Protein AF-W8YFJ4-F1 (afdb_monomer_lite)

Secondary structure (DSSP, 8-state):
---HHHHHHHHHHHHHH-TTSEEEEEEETTTEEEEEEE-----

pLDDT: mean 90.69, std 11.92, range [48.12, 97.12]

Radius of gyration: 12.18 Å; chains: 1; bounding box: 25×14×37 Å

Structure (mmCIF, N/CA/C/O backbone):
data_AF-W8YFJ4-F1
#
_entry.id   AF-W8YFJ4-F1
#
loop_
_atom_site.group_PDB
_atom_site.id
_atom_site.type_symbol
_atom_site.label_atom_id
_atom_site.label_alt_id
_atom_site.label_comp_id
_atom_site.label_asym_id
_atom_site.label_entity_id
_atom_site.label_seq_id
_atom_site.pdbx_PDB_ins_code
_atom_site.Cartn_x
_atom_site.Cartn_y
_atom_site.Cartn_z
_atom_site.occupancy
_atom_site.B_iso_or_equiv
_atom_sit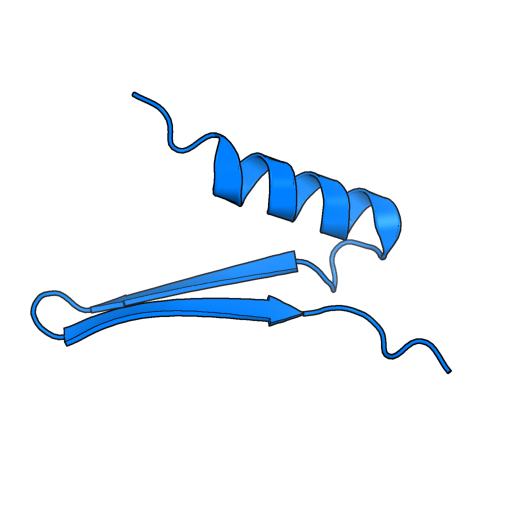e.auth_seq_id
_atom_site.auth_comp_id
_atom_site.auth_asym_id
_atom_site.auth_atom_id
_atom_site.pdbx_PDB_model_num
ATOM 1 N N . ARG A 1 1 ? 6.939 -5.806 18.260 1.00 48.12 1 ARG A N 1
ATOM 2 C CA . ARG A 1 1 ? 6.941 -4.409 17.762 1.00 48.12 1 ARG A CA 1
ATOM 3 C C . ARG A 1 1 ? 7.138 -4.525 16.260 1.00 48.12 1 ARG A C 1
ATOM 5 O O . ARG A 1 1 ? 8.221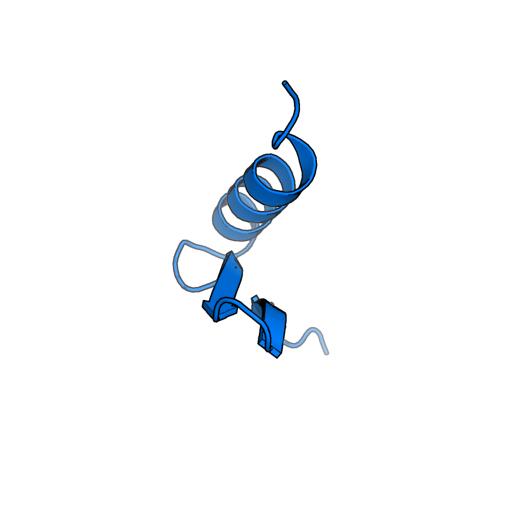 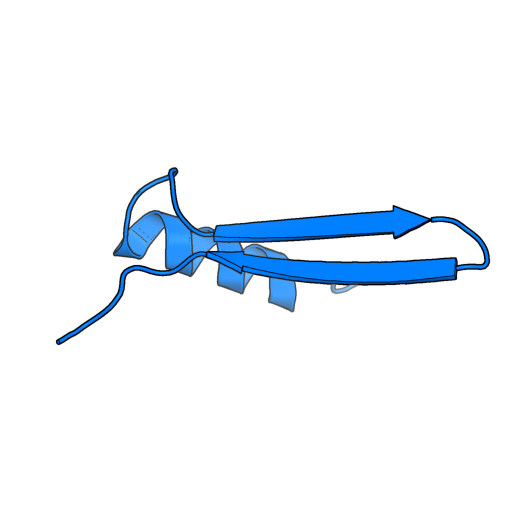-4.245 15.787 1.00 48.12 1 ARG A O 1
ATOM 12 N N . ASP A 1 2 ? 6.141 -5.035 15.537 1.00 52.56 2 ASP A N 1
ATOM 13 C CA . ASP A 1 2 ? 6.385 -5.608 14.206 1.00 52.56 2 ASP A CA 1
ATOM 14 C C . ASP A 1 2 ? 5.271 -5.216 13.232 1.00 52.56 2 ASP A C 1
ATOM 16 O O . ASP A 1 2 ? 4.502 -6.043 12.758 1.00 52.56 2 ASP A O 1
ATOM 20 N N . HIS A 1 3 ? 5.202 -3.923 12.907 1.00 61.16 3 HIS A N 1
ATOM 21 C CA . HIS A 1 3 ? 4.484 -3.420 11.726 1.00 61.16 3 HIS A CA 1
ATOM 22 C C . HIS A 1 3 ? 5.379 -3.505 10.477 1.00 61.16 3 HIS A C 1
ATOM 24 O O . HIS A 1 3 ? 5.422 -2.591 9.665 1.00 61.16 3 HIS A O 1
ATOM 30 N N . ILE A 1 4 ? 6.156 -4.585 10.355 1.00 72.12 4 ILE A N 1
ATOM 31 C CA . ILE A 1 4 ? 7.130 -4.750 9.269 1.00 72.12 4 ILE A CA 1
ATOM 32 C C . ILE A 1 4 ? 6.437 -5.291 8.010 1.00 72.12 4 ILE A C 1
ATOM 34 O O . ILE A 1 4 ? 6.812 -4.940 6.900 1.00 72.12 4 ILE A O 1
ATOM 38 N N . GLY A 1 5 ? 5.378 -6.094 8.166 1.00 86.06 5 GLY A N 1
ATOM 39 C CA . GLY A 1 5 ? 4.701 -6.743 7.040 1.00 86.06 5 GLY A CA 1
ATOM 40 C C . GLY A 1 5 ? 4.164 -5.754 6.004 1.00 86.06 5 GLY A C 1
ATOM 41 O O . GLY A 1 5 ? 4.573 -5.797 4.848 1.00 86.06 5 GLY A O 1
ATOM 42 N N . VAL A 1 6 ? 3.276 -4.846 6.418 1.00 89.50 6 VAL A N 1
ATOM 43 C CA . VAL A 1 6 ? 2.607 -3.927 5.483 1.00 89.50 6 VAL A CA 1
ATOM 44 C C . VAL A 1 6 ? 3.584 -2.915 4.885 1.00 89.50 6 VAL A C 1
ATOM 46 O O . VAL A 1 6 ? 3.545 -2.687 3.680 1.00 89.50 6 VAL A O 1
ATOM 49 N N . SER A 1 7 ? 4.514 -2.386 5.683 1.00 91.19 7 SER A N 1
ATOM 50 C CA . SER A 1 7 ? 5.546 -1.463 5.196 1.00 91.19 7 SER A CA 1
ATOM 51 C C . SER A 1 7 ? 6.475 -2.121 4.174 1.00 91.19 7 SER A C 1
ATOM 53 O O . SER A 1 7 ? 6.720 -1.539 3.123 1.00 91.19 7 SER A O 1
ATOM 55 N N . ASN A 1 8 ? 6.913 -3.363 4.414 1.00 93.38 8 ASN A N 1
ATOM 56 C CA . ASN A 1 8 ? 7.749 -4.094 3.456 1.00 93.38 8 ASN A CA 1
ATOM 57 C C . ASN A 1 8 ? 6.985 -4.435 2.172 1.00 93.38 8 ASN A C 1
ATOM 59 O O . ASN A 1 8 ? 7.573 -4.483 1.094 1.00 93.38 8 ASN A O 1
ATOM 63 N N . VAL A 1 9 ? 5.684 -4.722 2.271 1.00 93.81 9 VAL A N 1
ATOM 64 C CA . VAL A 1 9 ? 4.840 -4.935 1.090 1.00 93.81 9 VAL A CA 1
ATOM 65 C C . VAL A 1 9 ? 4.714 -3.636 0.298 1.00 93.81 9 VAL A C 1
ATOM 67 O O . VAL A 1 9 ? 4.915 -3.670 -0.912 1.00 93.81 9 VAL A O 1
ATOM 70 N N . ASN A 1 10 ? 4.454 -2.506 0.963 1.00 95.69 10 ASN A N 1
ATOM 71 C CA . ASN A 1 10 ? 4.363 -1.201 0.315 1.00 95.69 10 ASN A CA 1
ATOM 72 C C . ASN A 1 10 ? 5.660 -0.838 -0.417 1.00 95.69 10 ASN A C 1
ATOM 74 O O . ASN A 1 10 ? 5.631 -0.595 -1.618 1.00 95.69 10 ASN A O 1
ATOM 78 N N . GLU A 1 11 ? 6.800 -0.922 0.272 1.00 95.62 11 GLU A N 1
ATOM 79 C CA . GLU A 1 11 ? 8.116 -0.630 -0.305 1.00 95.62 11 GLU A CA 1
ATOM 80 C C . GLU A 1 11 ? 8.399 -1.505 -1.535 1.00 95.62 11 GLU A C 1
ATOM 82 O O . GLU A 1 11 ? 8.849 -1.020 -2.570 1.00 95.62 11 GLU A O 1
ATOM 87 N N . ARG A 1 12 ? 8.066 -2.800 -1.477 1.00 95.69 12 ARG A N 1
ATOM 88 C CA . ARG A 1 12 ? 8.249 -3.702 -2.622 1.00 95.69 12 ARG A CA 1
ATOM 89 C C . ARG A 1 12 ? 7.343 -3.367 -3.802 1.00 95.69 12 ARG A C 1
ATOM 91 O O . ARG A 1 12 ? 7.770 -3.545 -4.940 1.00 95.69 12 ARG A O 1
ATOM 98 N N . ILE A 1 13 ? 6.108 -2.936 -3.552 1.00 95.88 13 ILE A N 1
ATOM 99 C CA . ILE A 1 13 ? 5.172 -2.537 -4.610 1.00 95.88 13 ILE A CA 1
ATOM 100 C C . ILE A 1 13 ? 5.658 -1.243 -5.271 1.00 95.88 13 ILE A C 1
ATOM 102 O O . ILE A 1 13 ? 5.730 -1.194 -6.499 1.00 95.88 13 ILE A O 1
ATOM 106 N N . GLU A 1 14 ? 6.064 -0.249 -4.480 1.00 96.44 14 GLU A N 1
ATOM 107 C CA . GLU A 1 14 ? 6.617 1.015 -4.980 1.00 96.44 14 GLU A CA 1
ATOM 108 C C . GLU A 1 14 ? 7.897 0.789 -5.800 1.00 96.44 14 GLU A C 1
ATOM 110 O O . GLU A 1 14 ? 8.036 1.331 -6.896 1.00 96.44 14 GLU A O 1
ATOM 115 N N . LEU A 1 15 ? 8.807 -0.071 -5.326 1.00 96.69 15 LEU A N 1
ATOM 116 C CA . LEU A 1 15 ? 10.029 -0.436 -6.053 1.00 96.69 15 LEU A CA 1
ATOM 117 C C . LEU A 1 15 ? 9.743 -1.169 -7.373 1.00 96.69 15 LEU A C 1
ATOM 119 O O . LEU A 1 15 ? 10.505 -1.025 -8.327 1.00 96.69 15 LEU A O 1
ATOM 123 N N . ALA A 1 16 ? 8.680 -1.974 -7.430 1.00 96.00 16 ALA A N 1
ATOM 124 C CA . ALA A 1 16 ? 8.351 -2.774 -8.607 1.00 96.00 16 ALA A CA 1
ATOM 125 C C . ALA A 1 16 ? 7.572 -1.992 -9.675 1.00 96.00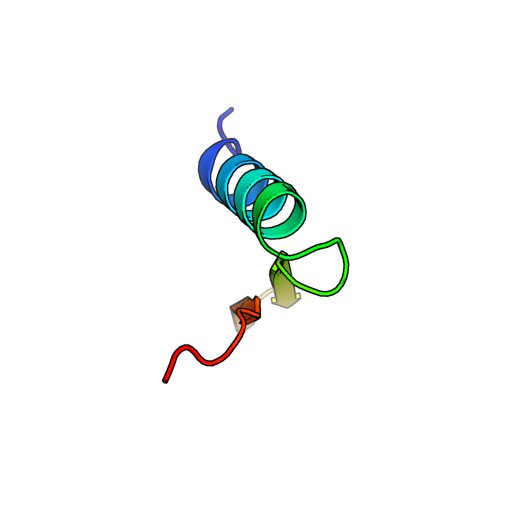 16 ALA A C 1
ATOM 127 O O . ALA A 1 16 ? 7.791 -2.208 -10.867 1.00 96.00 16 ALA A O 1
ATOM 128 N N . PHE A 1 17 ? 6.649 -1.118 -9.266 1.00 95.56 17 PHE A N 1
ATOM 129 C CA . PHE A 1 17 ? 5.679 -0.491 -10.171 1.00 95.56 17 PHE A CA 1
ATOM 130 C C . PHE A 1 17 ? 5.728 1.043 -10.175 1.00 95.56 17 PHE A C 1
ATOM 132 O O . PHE A 1 17 ? 5.062 1.669 -10.999 1.00 95.56 17 PHE A O 1
ATOM 139 N N . GLY A 1 18 ? 6.544 1.648 -9.310 1.00 95.69 18 GLY A N 1
ATOM 140 C CA . GLY A 1 18 ? 6.639 3.091 -9.111 1.00 95.69 18 GLY A CA 1
ATOM 141 C C . GLY A 1 18 ? 5.792 3.573 -7.932 1.00 95.69 18 GLY A C 1
ATOM 142 O O . GLY A 1 18 ? 4.870 2.892 -7.487 1.00 95.69 18 GLY A O 1
ATOM 143 N N . SER A 1 19 ? 6.084 4.785 -7.455 1.00 94.81 19 SER A N 1
ATOM 144 C CA . SER A 1 19 ? 5.459 5.398 -6.270 1.00 94.81 19 SER A CA 1
ATOM 145 C C . SER A 1 19 ? 3.953 5.657 -6.391 1.00 94.81 19 SER A C 1
ATOM 147 O O . SER A 1 19 ? 3.303 5.988 -5.406 1.00 94.81 19 SER A O 1
ATOM 149 N N . ASP A 1 20 ? 3.382 5.526 -7.590 1.00 96.44 20 ASP A N 1
ATOM 150 C CA . ASP A 1 20 ? 1.937 5.645 -7.809 1.00 96.44 20 ASP A CA 1
ATOM 151 C C . ASP A 1 20 ? 1.160 4.382 -7.392 1.00 96.44 20 ASP A C 1
ATOM 153 O O . ASP A 1 20 ? -0.077 4.382 -7.436 1.00 96.44 20 ASP A O 1
ATOM 157 N N . TYR A 1 21 ? 1.862 3.309 -7.022 1.00 97.12 21 TYR A N 1
ATOM 158 C CA . TYR A 1 21 ? 1.331 2.019 -6.583 1.00 97.12 21 TYR A CA 1
ATOM 159 C C . TYR A 1 21 ? 1.799 1.724 -5.161 1.00 97.12 21 TYR A C 1
ATOM 161 O O . TYR A 1 21 ? 2.874 2.153 -4.762 1.00 97.12 21 TYR A O 1
ATOM 169 N N . GLY A 1 22 ? 1.010 0.971 -4.398 1.00 96.69 22 GLY A N 1
ATOM 170 C CA . GLY A 1 22 ? 1.332 0.723 -2.995 1.00 96.69 22 GLY A CA 1
ATOM 171 C C . GLY A 1 22 ? 0.149 0.230 -2.176 1.00 96.69 22 GLY A C 1
ATOM 172 O O . GLY A 1 22 ? -0.847 -0.269 -2.713 1.00 96.69 22 GLY A O 1
ATOM 173 N N . VAL A 1 23 ? 0.275 0.380 -0.862 1.00 96.25 23 VAL A N 1
ATOM 174 C CA . VAL A 1 23 ? -0.741 0.066 0.140 1.00 96.25 23 VAL A CA 1
ATOM 175 C C . VAL A 1 23 ? -1.200 1.358 0.812 1.00 96.25 23 VAL A C 1
ATOM 177 O O . VAL A 1 23 ? -0.383 2.103 1.346 1.00 96.25 23 VAL A O 1
ATOM 180 N N . SER A 1 24 ? -2.508 1.598 0.846 1.00 95.19 24 SER A N 1
ATOM 181 C CA . SER A 1 24 ? -3.125 2.677 1.621 1.00 95.19 24 SER A CA 1
ATOM 182 C C . SER A 1 24 ? -3.925 2.105 2.787 1.00 95.19 24 SER A C 1
ATOM 184 O O . SER A 1 24 ? -4.581 1.068 2.659 1.00 95.19 24 SER A O 1
ATOM 186 N N . ILE A 1 25 ? -3.858 2.777 3.935 1.00 94.25 25 ILE A N 1
ATOM 187 C CA . ILE A 1 25 ? -4.533 2.364 5.167 1.00 94.25 25 ILE A CA 1
ATOM 188 C C . ILE A 1 25 ? -5.384 3.527 5.656 1.00 94.25 25 ILE A C 1
ATOM 190 O O . ILE A 1 25 ? -4.871 4.620 5.888 1.00 94.25 25 ILE A O 1
ATOM 194 N N . GLU A 1 26 ? -6.666 3.261 5.854 1.00 96.19 26 GLU A N 1
ATOM 195 C CA . GLU A 1 26 ? -7.617 4.177 6.470 1.00 96.19 26 GLU A CA 1
ATOM 196 C C . GLU A 1 26 ? -8.197 3.484 7.702 1.00 96.19 26 GLU A C 1
ATOM 198 O O . GLU A 1 26 ? -8.672 2.353 7.618 1.00 96.19 26 GLU A O 1
ATOM 203 N N . SER A 1 27 ? -8.125 4.128 8.864 1.00 94.56 27 SER A N 1
ATOM 204 C CA . SER A 1 27 ? -8.636 3.574 10.120 1.00 94.56 27 SER A CA 1
ATOM 205 C C . SER A 1 27 ? -9.514 4.588 10.819 1.00 94.56 27 SER A C 1
ATOM 207 O O . SER A 1 27 ? -9.112 5.739 10.989 1.00 94.56 27 SER A O 1
ATOM 209 N N . GLU A 1 28 ? -10.653 4.12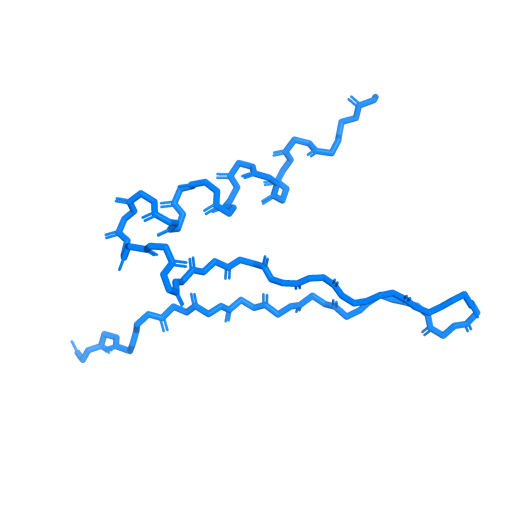0 11.312 1.00 96.88 28 GLU A N 1
ATOM 210 C CA . GLU A 1 28 ? -11.565 4.909 12.127 1.00 96.88 28 GLU A CA 1
ATOM 211 C C . GLU A 1 28 ? -11.842 4.182 13.458 1.00 96.88 28 GLU A C 1
ATOM 213 O O . GLU A 1 28 ? -12.199 2.995 13.468 1.00 96.88 28 GLU A O 1
ATOM 218 N N . PRO A 1 29 ? -11.625 4.841 14.616 1.00 95.75 29 PRO A N 1
ATOM 219 C CA . PRO A 1 29 ? -11.832 4.218 15.919 1.00 95.75 29 PRO A CA 1
ATOM 220 C C . PRO A 1 29 ? -13.267 3.720 16.106 1.00 95.75 29 PRO A C 1
ATOM 222 O O . PRO A 1 29 ? -14.216 4.489 16.036 1.00 95.75 29 PRO A O 1
ATOM 225 N N . GLY A 1 30 ? -13.417 2.432 16.409 1.00 96.44 30 GLY A N 1
ATOM 226 C CA . GLY A 1 30 ? -14.731 1.804 16.583 1.00 96.44 30 GLY A CA 1
ATOM 227 C C . GLY A 1 30 ? -15.367 1.291 15.288 1.00 96.44 30 GLY A C 1
ATOM 228 O O . GLY A 1 30 ? -16.283 0.478 15.374 1.00 96.44 30 GLY A O 1
ATOM 229 N N . GLU A 1 31 ? -14.844 1.668 14.119 1.00 96.62 31 GLU A N 1
ATOM 230 C CA . GLU A 1 31 ? -15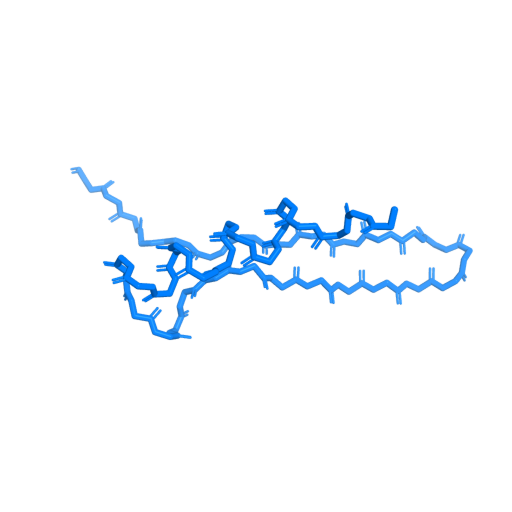.321 1.195 12.808 1.00 96.62 31 GLU A CA 1
ATOM 231 C C . GLU A 1 31 ? -14.359 0.192 12.159 1.00 96.62 31 GLU A C 1
ATOM 233 O O . GLU A 1 31 ? -14.779 -0.707 11.431 1.00 96.62 31 GLU A O 1
ATOM 238 N N . GLY A 1 32 ? -13.069 0.281 12.494 1.00 96.25 32 GLY A N 1
ATOM 239 C CA . GLY A 1 32 ? -12.044 -0.671 12.080 1.00 96.25 32 GLY A CA 1
ATOM 240 C C . GLY A 1 32 ? -10.999 -0.054 11.156 1.00 96.25 32 GLY A C 1
ATOM 241 O O . GLY A 1 32 ? -10.677 1.129 11.253 1.00 96.25 32 GLY A O 1
ATOM 242 N N . THR A 1 33 ? -10.422 -0.890 10.294 1.00 95.94 33 THR A N 1
ATOM 243 C CA . THR A 1 33 ? -9.328 -0.513 9.394 1.00 95.94 33 THR A CA 1
ATOM 244 C C . THR A 1 33 ? -9.591 -1.047 7.995 1.00 95.94 33 THR A C 1
ATOM 246 O O . THR A 1 33 ? -9.712 -2.257 7.801 1.00 95.94 33 THR A O 1
ATOM 249 N N . THR A 1 34 ? -9.600 -0.150 7.020 1.00 96.56 34 THR A N 1
ATOM 250 C CA . THR A 1 34 ? -9.630 -0.446 5.592 1.00 96.56 34 THR A CA 1
ATOM 251 C C . THR A 1 34 ? -8.208 -0.417 5.046 1.00 96.56 34 THR A C 1
ATOM 253 O O . THR A 1 34 ? -7.482 0.563 5.204 1.00 96.56 34 THR A O 1
ATOM 256 N N . VAL A 1 35 ? -7.804 -1.500 4.383 1.00 95.38 35 VAL A N 1
ATOM 257 C CA . VAL A 1 35 ? -6.515 -1.599 3.688 1.00 95.38 35 VAL A CA 1
ATOM 258 C C . VAL A 1 35 ? -6.786 -1.796 2.204 1.00 95.38 35 VAL A C 1
ATOM 260 O O . VAL A 1 35 ? -7.446 -2.761 1.820 1.00 95.38 35 VAL A O 1
ATOM 263 N N . ALA A 1 36 ? -6.263 -0.902 1.371 1.00 96.31 36 ALA A N 1
ATOM 264 C CA . ALA A 1 36 ? -6.380 -0.970 -0.079 1.00 96.31 36 ALA A CA 1
ATOM 265 C C . ALA A 1 36 ? -5.001 -1.144 -0.723 1.00 96.31 36 ALA A C 1
ATOM 267 O O . ALA A 1 36 ? -4.011 -0.565 -0.284 1.00 96.31 36 ALA A O 1
ATOM 268 N N . ILE A 1 37 ? -4.941 -1.969 -1.768 1.00 95.69 37 ILE A N 1
ATOM 269 C CA . ILE A 1 37 ? -3.718 -2.262 -2.519 1.00 95.69 37 ILE A CA 1
ATOM 270 C C . ILE A 1 37 ? -3.933 -1.810 -3.961 1.00 95.69 37 ILE A C 1
ATOM 272 O O . ILE A 1 37 ? -4.874 -2.257 -4.619 1.00 95.69 37 ILE A O 1
ATOM 276 N N . LYS A 1 38 ? -3.045 -0.951 -4.463 1.00 96.62 38 LYS A N 1
ATOM 277 C CA . LYS A 1 38 ? -3.047 -0.481 -5.850 1.00 96.62 38 LYS A CA 1
ATOM 278 C C . LYS A 1 38 ? -1.890 -1.130 -6.599 1.00 96.62 38 LYS A C 1
ATOM 280 O O . LYS A 1 38 ? -0.733 -0.893 -6.269 1.00 96.62 38 LYS A O 1
ATOM 285 N N . ILE A 1 39 ? -2.210 -1.920 -7.619 1.00 95.75 39 ILE A N 1
ATOM 286 C CA . ILE A 1 39 ? -1.253 -2.613 -8.495 1.00 95.75 39 ILE A CA 1
ATOM 287 C C . ILE A 1 39 ? -1.678 -2.464 -9.963 1.00 95.75 39 ILE A C 1
ATOM 289 O O . ILE A 1 39 ? -2.870 -2.278 -10.229 1.00 95.75 39 ILE A O 1
ATOM 293 N N . PRO A 1 40 ? -0.743 -2.522 -10.927 1.00 94.56 40 PRO A N 1
ATOM 294 C CA . PRO A 1 40 ? -1.091 -2.454 -12.339 1.00 94.56 40 PRO A CA 1
ATOM 295 C C . PRO A 1 40 ? -1.860 -3.703 -12.775 1.00 94.56 40 PRO A C 1
ATOM 297 O O . PRO A 1 40 ? -1.593 -4.819 -12.327 1.00 94.56 40 PRO A O 1
ATOM 300 N N . GLN A 1 41 ? -2.800 -3.517 -13.698 1.00 92.12 41 GLN A N 1
ATOM 301 C CA . GLN A 1 41 ? -3.498 -4.629 -14.326 1.00 92.12 41 GLN A CA 1
ATOM 302 C C . GLN A 1 41 ? -2.559 -5.309 -15.328 1.00 92.12 41 GLN A C 1
ATOM 304 O O . GLN A 1 41 ? -2.288 -4.776 -16.403 1.00 92.12 41 GLN A O 1
ATOM 309 N N . VAL A 1 42 ? -2.070 -6.494 -14.976 1.00 80.62 42 VAL A N 1
ATOM 310 C CA . VAL A 1 42 ? -1.363 -7.372 -15.914 1.00 80.62 42 VAL A CA 1
ATOM 311 C C . VAL A 1 42 ? -2.392 -8.028 -16.838 1.00 80.62 42 VAL A C 1
ATOM 313 O O . VAL A 1 42 ? -3.419 -8.519 -16.366 1.00 80.62 42 VAL A O 1
ATOM 316 N N . ARG A 1 43 ? -2.149 -7.970 -18.150 1.00 65.69 43 ARG A N 1
ATOM 317 C CA . ARG A 1 43 ? -2.907 -8.718 -19.163 1.00 65.69 43 ARG A CA 1
ATOM 318 C C . ARG A 1 43 ? -2.269 -10.073 -19.411 1.00 65.69 43 ARG A C 1
ATOM 320 O O . ARG A 1 43 ? -1.021 -10.130 -19.356 1.00 65.69 43 ARG A O 1
#

Foldseek 3Di:
DDPPVQVVQQVVQCVVANPVWGWDWDADVPPGIDIDGGHDDDD

Sequence (43 aa):
RDHIGVSNVNERIELAFGSDYGVSIESEPGEGTTVAIKIPQVR